Protein AF-A0A966UXC3-F1 (afdb_monomer_lite)

Structure (mmCIF, N/CA/C/O backbone):
data_AF-A0A966UXC3-F1
#
_entry.id   AF-A0A966UXC3-F1
#
loop_
_atom_site.group_PDB
_atom_site.id
_atom_site.type_symbol
_atom_site.label_atom_id
_atom_site.label_alt_id
_atom_site.label_comp_id
_atom_site.label_asym_id
_atom_site.label_entity_id
_atom_site.label_seq_id
_atom_site.pdbx_PDB_ins_code
_atom_site.Cartn_x
_atom_site.Cartn_y
_atom_site.Cartn_z
_atom_site.occupancy
_atom_site.B_iso_or_equiv
_atom_site.auth_seq_id
_atom_site.auth_comp_id
_atom_site.auth_asym_id
_atom_s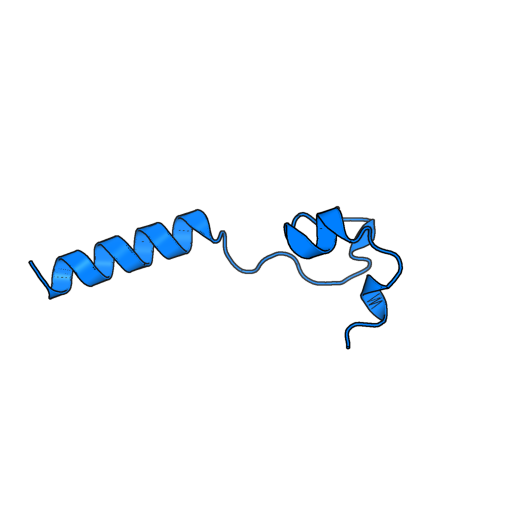ite.auth_atom_id
_atom_site.pdbx_PDB_model_num
ATOM 1 N N . TRP A 1 1 ? 14.216 -5.649 -1.279 1.00 93.81 1 TRP A N 1
ATOM 2 C CA . TRP A 1 1 ? 13.482 -6.808 -0.733 1.00 93.81 1 TRP A CA 1
ATOM 3 C C . TRP A 1 1 ? 12.486 -7.398 -1.721 1.00 93.81 1 TRP A C 1
ATOM 5 O O . TRP A 1 1 ? 12.337 -8.606 -1.695 1.00 93.81 1 TRP A O 1
ATOM 15 N N . LEU A 1 2 ? 11.872 -6.597 -2.603 1.00 95.00 2 LEU A N 1
ATOM 16 C CA . LEU A 1 2 ? 10.976 -7.071 -3.669 1.00 95.00 2 LEU A CA 1
ATOM 17 C C . LEU A 1 2 ? 11.645 -6.878 -5.047 1.00 95.00 2 LEU A C 1
ATOM 19 O O . LEU A 1 2 ? 11.505 -5.806 -5.640 1.00 95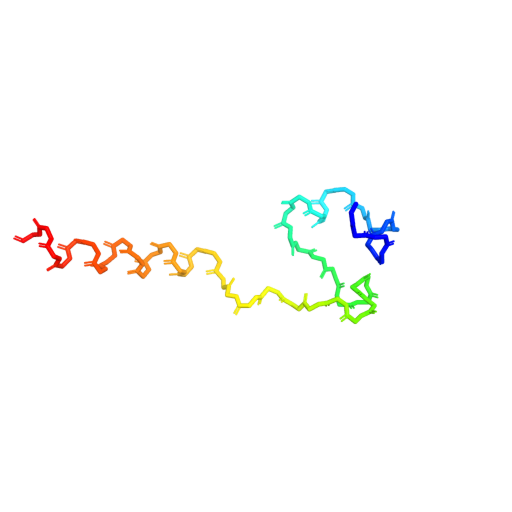.00 2 LEU A O 1
ATOM 23 N N . PRO A 1 3 ? 12.481 -7.824 -5.516 1.00 94.50 3 PRO A N 1
ATOM 24 C CA . PRO A 1 3 ? 13.197 -7.692 -6.790 1.00 94.50 3 PRO A CA 1
ATOM 25 C C . PRO A 1 3 ? 12.271 -7.644 -8.016 1.00 94.50 3 PRO A C 1
ATOM 27 O O . PRO A 1 3 ? 12.629 -7.047 -9.026 1.00 94.50 3 PRO A O 1
ATOM 30 N N . GLU A 1 4 ? 11.077 -8.223 -7.930 1.00 94.50 4 GLU A N 1
ATOM 31 C CA . GLU A 1 4 ? 10.059 -8.242 -8.981 1.00 94.50 4 GLU A CA 1
ATOM 32 C C . GLU A 1 4 ? 9.461 -6.863 -9.291 1.00 94.50 4 GLU A C 1
ATOM 34 O O . GLU A 1 4 ? 8.858 -6.691 -10.344 1.00 94.50 4 GLU A O 1
ATOM 39 N N . LEU A 1 5 ? 9.659 -5.879 -8.406 1.00 96.00 5 LEU A N 1
ATOM 40 C CA . LEU A 1 5 ? 9.239 -4.488 -8.589 1.00 96.00 5 LEU A CA 1
ATOM 41 C C . LEU A 1 5 ? 10.411 -3.540 -8.888 1.00 96.00 5 LEU A C 1
ATOM 43 O O . LEU A 1 5 ? 10.215 -2.330 -8.962 1.00 96.00 5 LEU A O 1
ATOM 47 N N . ALA A 1 6 ? 11.633 -4.054 -9.059 1.00 95.31 6 ALA A N 1
ATOM 48 C CA . ALA A 1 6 ? 12.828 -3.220 -9.212 1.00 95.31 6 ALA A CA 1
ATOM 49 C C . ALA A 1 6 ? 12.816 -2.327 -10.469 1.00 95.31 6 ALA A C 1
ATOM 51 O O . ALA A 1 6 ? 13.562 -1.352 -10.527 1.00 95.31 6 ALA A O 1
ATOM 52 N N . HIS A 1 7 ? 11.995 -2.656 -11.473 1.00 94.38 7 HIS A N 1
ATOM 53 C CA . HIS A 1 7 ? 11.819 -1.863 -12.694 1.00 94.38 7 HIS A CA 1
ATOM 54 C C . HIS A 1 7 ? 10.771 -0.751 -12.568 1.00 94.38 7 HIS A C 1
ATOM 56 O O . HIS A 1 7 ? 10.706 0.105 -13.447 1.00 94.38 7 HIS A O 1
ATOM 62 N N . VAL A 1 8 ? 9.948 -0.766 -11.517 1.00 96.00 8 VAL A N 1
ATOM 63 C CA . VAL A 1 8 ? 8.852 0.191 -11.332 1.00 96.00 8 VAL A CA 1
ATOM 64 C C . VAL A 1 8 ? 9.406 1.536 -10.865 1.00 96.00 8 VAL A C 1
ATOM 66 O O . VAL A 1 8 ? 10.353 1.601 -10.080 1.00 96.00 8 VAL A O 1
ATOM 69 N N . ASN A 1 9 ? 8.804 2.630 -11.334 1.00 96.00 9 ASN A N 1
ATOM 70 C CA . ASN A 1 9 ? 9.181 3.972 -10.910 1.00 96.00 9 ASN A CA 1
ATOM 71 C C . ASN A 1 9 ? 8.982 4.145 -9.393 1.00 96.00 9 ASN A C 1
ATOM 73 O O . ASN A 1 9 ? 7.929 3.820 -8.847 1.00 96.00 9 ASN A O 1
ATOM 77 N N . SER A 1 10 ? 9.977 4.721 -8.715 1.00 95.19 10 SER A N 1
ATOM 78 C CA . SER A 1 10 ? 9.925 4.990 -7.276 1.00 95.19 10 SER A CA 1
ATOM 79 C C . SER A 1 10 ? 8.701 5.805 -6.846 1.00 95.19 10 SER A C 1
ATOM 81 O O . SER A 1 10 ? 8.199 5.591 -5.747 1.00 95.19 10 SER A O 1
ATOM 83 N N . ALA A 1 11 ? 8.208 6.722 -7.684 1.00 96.00 11 ALA A N 1
ATOM 84 C CA . ALA A 1 11 ? 7.007 7.497 -7.383 1.00 96.00 11 ALA A CA 1
ATOM 85 C C . ALA A 1 11 ? 5.768 6.595 -7.249 1.00 96.00 11 ALA A C 1
ATOM 87 O O . ALA A 1 11 ? 5.035 6.718 -6.268 1.00 96.00 11 ALA A O 1
ATOM 88 N N . ASP A 1 12 ? 5.601 5.644 -8.170 1.00 94.56 12 ASP A N 1
ATOM 89 C CA . ASP A 1 12 ? 4.481 4.694 -8.182 1.00 94.56 12 ASP A CA 1
ATOM 90 C C . ASP A 1 12 ? 4.609 3.659 -7.054 1.00 94.56 12 ASP A C 1
ATOM 92 O O . ASP A 1 12 ? 3.617 3.227 -6.469 1.00 94.56 12 ASP A O 1
ATOM 96 N N . LEU A 1 13 ? 5.844 3.294 -6.690 1.00 94.12 13 LEU A N 1
ATOM 97 C CA . LEU A 1 13 ? 6.113 2.437 -5.532 1.00 94.12 13 LEU A CA 1
ATOM 98 C C . LEU A 1 13 ? 5.725 3.107 -4.209 1.00 94.12 13 LEU A C 1
ATOM 100 O O . LEU A 1 13 ? 5.207 2.443 -3.315 1.00 94.12 13 LEU A O 1
ATOM 104 N N . ILE A 1 14 ? 5.988 4.409 -4.073 1.00 93.69 14 ILE A N 1
ATOM 105 C CA . ILE A 1 14 ? 5.685 5.167 -2.853 1.00 93.69 14 ILE A CA 1
ATOM 106 C C . ILE A 1 14 ? 4.187 5.474 -2.753 1.00 93.69 14 ILE A C 1
ATOM 108 O O . ILE A 1 14 ? 3.634 5.415 -1.654 1.00 93.69 14 ILE A O 1
ATOM 112 N N . SER A 1 15 ? 3.521 5.793 -3.867 1.00 91.56 15 SER A N 1
ATOM 113 C CA . SER A 1 15 ? 2.069 6.014 -3.877 1.00 91.56 15 SER A CA 1
ATOM 114 C C . SER A 1 15 ? 1.278 4.713 -3.711 1.00 91.56 15 SER A C 1
ATOM 116 O O . SER A 1 15 ? 0.187 4.730 -3.143 1.00 91.56 15 SER A O 1
ATOM 118 N N . GLY A 1 16 ? 1.835 3.589 -4.175 1.00 89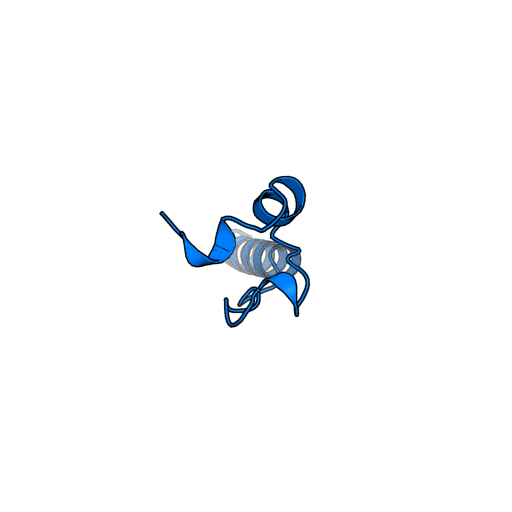.69 16 GLY A N 1
ATOM 119 C CA . GLY A 1 16 ? 1.138 2.308 -4.284 1.00 89.69 16 GLY A CA 1
ATOM 120 C C . GLY A 1 16 ? 0.276 2.192 -5.546 1.00 89.69 16 GLY A C 1
ATOM 121 O O . GLY A 1 16 ? -0.354 1.155 -5.758 1.00 89.69 16 GLY A O 1
ATOM 122 N N . ASP A 1 17 ? 0.277 3.217 -6.400 1.00 92.00 17 ASP A N 1
ATOM 123 C CA . ASP A 1 17 ? -0.505 3.280 -7.635 1.00 92.00 17 ASP A CA 1
ATOM 124 C C . A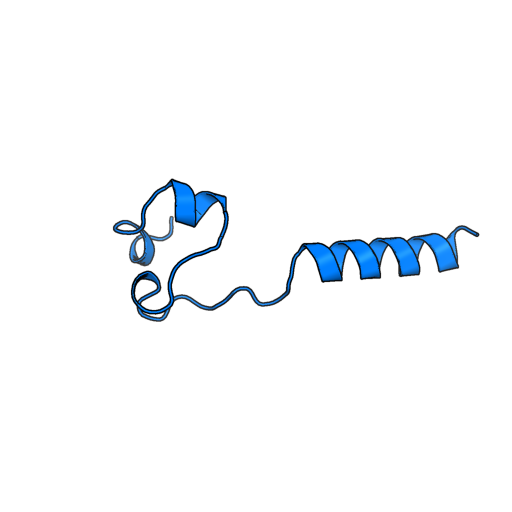SP A 1 17 ? 0.279 2.671 -8.807 1.00 92.00 17 ASP A C 1
ATOM 126 O O . ASP A 1 17 ? 0.603 3.327 -9.795 1.00 92.00 17 ASP A O 1
ATOM 130 N N . ILE A 1 18 ? 0.604 1.381 -8.697 1.00 94.19 18 ILE A N 1
ATOM 131 C CA . ILE A 1 18 ? 1.355 0.665 -9.733 1.00 94.19 18 ILE A CA 1
ATOM 132 C C . ILE A 1 18 ? 0.402 0.214 -10.845 1.00 94.19 18 ILE A C 1
ATOM 134 O O . ILE A 1 18 ? -0.527 -0.574 -10.620 1.00 94.19 18 ILE A O 1
ATOM 138 N N . ALA A 1 19 ? 0.669 0.664 -12.072 1.00 93.06 19 ALA A N 1
ATOM 139 C CA . ALA A 1 19 ? -0.122 0.295 -13.240 1.00 93.06 19 ALA A CA 1
ATOM 140 C C . ALA A 1 19 ? -0.205 -1.240 -13.422 1.00 93.06 19 ALA A C 1
ATOM 142 O O . ALA A 1 19 ? 0.778 -1.945 -13.176 1.00 93.06 19 ALA A O 1
ATOM 143 N N . PRO A 1 20 ? -1.338 -1.794 -13.905 1.00 92.00 20 PRO A N 1
ATOM 144 C CA . PRO A 1 20 ? -1.519 -3.245 -14.024 1.00 92.00 20 PRO A CA 1
ATOM 145 C C . PRO A 1 20 ? -0.431 -3.969 -14.823 1.00 92.00 20 PRO A C 1
ATOM 147 O O . PRO A 1 20 ? -0.012 -5.061 -14.444 1.00 92.00 20 PRO A O 1
ATOM 150 N N . LEU A 1 21 ? 0.061 -3.348 -15.899 1.00 92.44 21 LEU A N 1
ATOM 151 C CA . LEU A 1 21 ? 1.126 -3.914 -16.728 1.00 92.44 21 LEU A CA 1
ATOM 152 C C . LEU A 1 21 ? 2.482 -3.935 -16.001 1.00 92.44 21 LEU A C 1
ATOM 154 O O . LEU A 1 21 ? 3.236 -4.900 -16.121 1.00 92.44 21 LEU A O 1
ATOM 158 N N . GLU A 1 22 ? 2.762 -2.902 -15.205 1.00 92.62 22 GLU A N 1
ATOM 159 C CA . GLU A 1 22 ? 4.015 -2.753 -14.458 1.00 92.62 22 GLU A CA 1
ATOM 160 C C . GLU A 1 22 ? 4.105 -3.717 -13.274 1.00 92.62 22 GLU A C 1
ATOM 162 O O . GLU A 1 22 ? 5.201 -4.143 -12.914 1.00 92.62 22 GLU A O 1
ATOM 167 N N . ARG A 1 23 ? 2.962 -4.133 -12.716 1.00 92.19 23 ARG A N 1
ATOM 168 C CA . ARG A 1 23 ? 2.913 -5.099 -11.611 1.00 92.19 23 ARG A CA 1
ATOM 169 C C . ARG A 1 23 ? 3.404 -6.491 -11.992 1.00 92.19 23 ARG A C 1
ATOM 171 O O . ARG A 1 23 ? 3.898 -7.196 -11.123 1.00 92.19 23 ARG A O 1
ATOM 178 N N . ARG A 1 24 ? 3.261 -6.918 -13.254 1.00 92.88 24 ARG A N 1
ATOM 179 C CA . ARG A 1 24 ? 3.726 -8.236 -13.750 1.00 92.88 24 ARG A CA 1
ATOM 180 C C . ARG A 1 24 ? 3.348 -9.423 -12.842 1.00 92.88 24 ARG A C 1
ATOM 182 O O . ARG A 1 24 ? 4.139 -10.338 -12.639 1.00 92.88 24 ARG A O 1
ATOM 189 N N . GLY A 1 25 ? 2.131 -9.405 -12.295 1.00 91.00 25 GLY A N 1
ATOM 190 C CA . GLY A 1 25 ? 1.638 -10.429 -11.365 1.00 91.00 25 GLY A CA 1
ATOM 191 C C . GLY A 1 25 ? 1.760 -10.068 -9.880 1.00 91.00 25 GLY A C 1
ATOM 192 O O . GLY A 1 25 ? 1.201 -10.780 -9.051 1.00 91.00 25 GLY A O 1
ATOM 193 N N . TYR A 1 26 ? 2.403 -8.947 -9.534 1.00 94.88 26 TYR A N 1
ATOM 194 C CA . TYR A 1 26 ? 2.322 -8.369 -8.194 1.00 94.88 26 TYR A CA 1
ATOM 195 C C . TYR A 1 26 ? 0.863 -7.981 -7.877 1.00 94.88 26 TYR A C 1
ATOM 197 O O . TYR A 1 26 ? 0.171 -7.405 -8.735 1.00 94.88 26 TYR A O 1
ATOM 205 N N . PRO A 1 27 ? 0.355 -8.318 -6.679 1.00 93.38 27 PRO A N 1
ATOM 206 C CA . PRO A 1 27 ? -1.052 -8.141 -6.349 1.00 93.38 27 PRO A CA 1
ATOM 207 C C . PRO A 1 27 ? -1.485 -6.673 -6.378 1.00 93.38 27 PRO A C 1
ATOM 209 O O . PRO A 1 27 ? -0.687 -5.751 -6.210 1.00 93.38 27 PRO A O 1
ATOM 212 N N . GLU A 1 28 ? -2.782 -6.467 -6.600 1.00 92.19 28 GLU A N 1
ATOM 213 C CA . GLU A 1 28 ? -3.413 -5.169 -6.363 1.00 92.19 28 GLU A CA 1
ATOM 214 C C . GLU A 1 28 ? -3.455 -4.861 -4.870 1.00 92.19 28 GLU A C 1
ATOM 216 O O . GLU A 1 28 ? -3.296 -5.741 -4.018 1.00 92.19 28 GLU A O 1
ATOM 221 N N . THR A 1 29 ? -3.690 -3.592 -4.550 1.00 90.94 29 THR A N 1
ATOM 222 C CA . THR A 1 29 ? -3.985 -3.202 -3.178 1.00 90.94 29 THR A CA 1
ATOM 223 C C . THR A 1 29 ? -5.213 -3.974 -2.697 1.00 90.94 29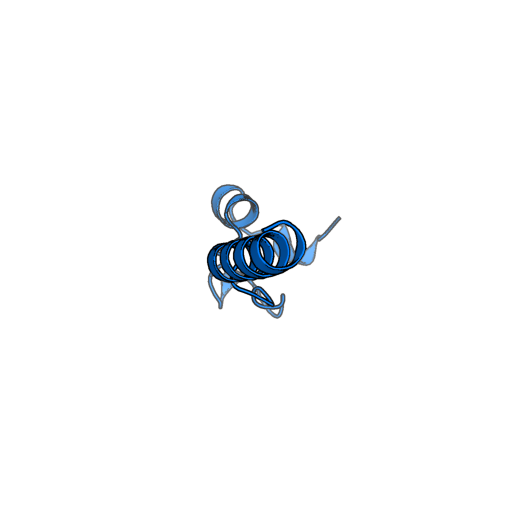 THR A C 1
ATOM 225 O O . THR A 1 29 ? -6.262 -3.975 -3.332 1.00 90.94 29 THR A O 1
ATOM 228 N N . ILE A 1 30 ? -5.065 -4.669 -1.568 1.00 91.56 30 ILE A N 1
ATOM 229 C CA . ILE A 1 30 ? -6.132 -5.511 -1.005 1.00 91.56 30 ILE A CA 1
ATOM 230 C C . ILE A 1 30 ? -7.330 -4.643 -0.601 1.00 91.56 30 ILE A C 1
ATOM 232 O O . ILE A 1 30 ? -8.478 -5.061 -0.695 1.00 91.56 30 ILE A O 1
ATOM 236 N N . GLU A 1 31 ? -7.054 -3.421 -0.150 1.00 90.50 31 GLU A N 1
ATOM 237 C CA . GLU A 1 31 ? -8.047 -2.498 0.368 1.00 90.50 31 GLU A CA 1
ATOM 238 C C . GLU A 1 31 ? -7.691 -1.057 0.016 1.00 90.50 31 GLU A C 1
ATOM 240 O O . GLU A 1 31 ? -6.520 -0.662 0.005 1.00 90.50 31 GLU A O 1
ATOM 245 N N . ASN A 1 32 ? -8.713 -0.223 -0.178 1.00 91.31 32 ASN A N 1
ATOM 246 C CA . ASN A 1 32 ? -8.498 1.208 -0.312 1.00 91.31 32 ASN A CA 1
ATOM 247 C C . ASN A 1 32 ? -8.188 1.828 1.061 1.00 91.31 32 ASN A C 1
ATOM 249 O O . ASN A 1 32 ? -9.038 1.857 1.956 1.00 91.31 32 ASN A O 1
ATOM 253 N N . HIS A 1 33 ? -6.988 2.394 1.212 1.00 91.88 33 HIS A N 1
ATOM 254 C CA . HIS A 1 33 ? -6.524 2.947 2.487 1.00 91.88 33 HIS A CA 1
ATOM 255 C C . HIS A 1 33 ? -7.463 4.021 3.068 1.00 91.88 33 HIS A C 1
ATOM 257 O O . HIS A 1 33 ? -7.715 4.047 4.273 1.00 91.88 33 HIS A O 1
ATOM 263 N N . LYS A 1 34 ? -8.042 4.886 2.224 1.00 92.19 34 LYS A N 1
ATOM 264 C CA . LYS A 1 34 ? -8.963 5.944 2.673 1.00 92.19 34 LYS A CA 1
ATOM 265 C C . LYS A 1 34 ? -10.262 5.357 3.224 1.00 92.19 34 LYS A C 1
ATOM 267 O O . LYS A 1 34 ? -10.753 5.822 4.253 1.00 92.19 34 LYS A O 1
ATOM 272 N N . GLN A 1 35 ? -10.796 4.329 2.567 1.00 95.56 35 GLN A N 1
ATOM 273 C CA . GLN A 1 35 ? -12.004 3.636 3.020 1.00 95.56 35 GLN A CA 1
ATOM 274 C C . GLN A 1 35 ? -11.756 2.888 4.334 1.00 95.56 35 GLN A C 1
ATOM 276 O O . GLN A 1 35 ? -12.538 3.037 5.273 1.00 95.56 35 GLN A O 1
ATOM 281 N N . GLN A 1 36 ? -10.638 2.165 4.447 1.00 96.69 36 GLN A N 1
ATOM 282 C CA . GLN A 1 36 ? -10.281 1.459 5.681 1.00 96.69 36 GLN A CA 1
ATOM 283 C C . GLN A 1 36 ? -10.041 2.415 6.849 1.00 96.69 36 GLN A C 1
ATOM 285 O O . GLN A 1 36 ? -10.531 2.177 7.952 1.00 96.69 36 GLN A O 1
ATOM 290 N N . GLN A 1 37 ? -9.373 3.547 6.611 1.00 97.12 37 GLN A N 1
ATOM 291 C CA . GLN A 1 37 ? -9.191 4.563 7.643 1.00 97.12 37 GLN A CA 1
ATOM 292 C C . GLN A 1 37 ? -10.535 5.137 8.118 1.00 97.12 37 GLN A C 1
ATOM 294 O O . GLN A 1 37 ? -10.738 5.309 9.322 1.00 97.12 37 GLN A O 1
ATOM 299 N N . ALA A 1 38 ? -11.460 5.434 7.199 1.00 97.19 38 ALA A N 1
ATOM 300 C CA . ALA A 1 38 ? -12.791 5.927 7.548 1.00 97.19 38 ALA A CA 1
ATOM 301 C C . ALA A 1 38 ? -13.585 4.888 8.355 1.00 97.19 38 ALA A C 1
ATOM 303 O O . ALA A 1 38 ? -14.145 5.222 9.401 1.00 97.19 38 ALA A O 1
ATOM 304 N N . ARG A 1 39 ? -13.562 3.621 7.922 1.00 97.06 39 ARG A N 1
ATOM 305 C CA . ARG A 1 39 ? -14.195 2.501 8.629 1.00 97.06 39 ARG A CA 1
ATOM 306 C C . ARG A 1 39 ? -13.643 2.353 10.043 1.00 97.06 39 ARG A C 1
ATOM 308 O O . ARG A 1 39 ? -14.416 2.263 10.992 1.00 97.06 39 ARG A O 1
ATOM 315 N N . PHE A 1 40 ? -12.321 2.379 10.191 1.00 97.00 40 PHE A N 1
ATOM 316 C CA . PHE A 1 40 ? -11.672 2.302 11.495 1.00 97.00 40 PHE A CA 1
ATOM 317 C C . PHE A 1 40 ? -12.106 3.451 12.412 1.00 97.00 40 PHE A C 1
ATOM 319 O O . PHE A 1 40 ? -12.504 3.212 13.549 1.00 97.00 40 PHE A O 1
ATOM 326 N N . LYS A 1 41 ? -12.084 4.695 11.914 1.00 97.12 41 LYS A N 1
ATOM 327 C CA . LYS A 1 41 ? -12.495 5.877 12.689 1.00 97.12 41 LYS A CA 1
ATOM 328 C C . LYS A 1 41 ? -13.947 5.779 13.157 1.00 97.12 41 LYS A C 1
ATOM 330 O O . LYS A 1 41 ? -14.223 6.106 14.306 1.00 97.12 41 LYS A O 1
ATOM 335 N N . ALA A 1 42 ? -14.849 5.301 12.300 1.00 97.06 42 ALA A N 1
ATOM 336 C CA . ALA A 1 42 ? -16.252 5.100 12.653 1.00 97.06 42 ALA A CA 1
ATOM 337 C C . ALA A 1 42 ? -16.422 4.039 13.753 1.00 97.06 42 ALA A C 1
ATOM 339 O O . ALA A 1 42 ? -17.099 4.291 14.748 1.00 97.06 42 ALA A O 1
ATOM 340 N N . LEU A 1 43 ? -15.753 2.888 13.617 1.00 97.38 43 LEU A N 1
ATOM 341 C CA . LEU A 1 43 ? -15.772 1.830 14.632 1.00 97.38 43 LEU A CA 1
ATOM 342 C C . LEU A 1 43 ? -15.211 2.326 15.968 1.00 97.38 43 LEU A C 1
ATOM 344 O O . LEU A 1 43 ? -15.819 2.119 17.013 1.00 97.38 43 LEU A O 1
ATOM 348 N N . TYR A 1 44 ? -14.089 3.042 15.942 1.00 97.44 44 TYR A N 1
ATOM 349 C CA . TYR A 1 44 ? -13.499 3.602 17.1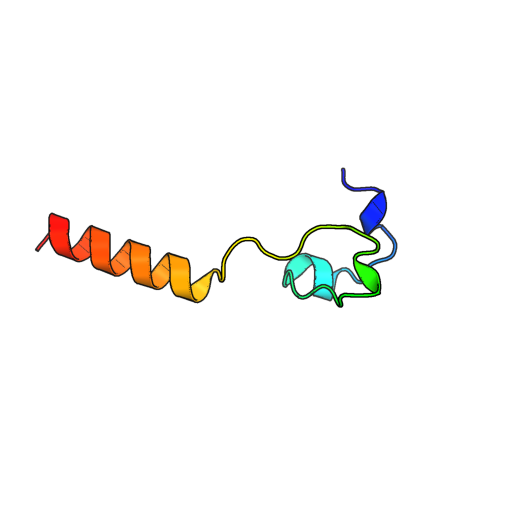53 1.00 97.44 44 TYR A CA 1
ATOM 350 C C . TYR A 1 44 ? -14.426 4.621 17.830 1.00 97.44 44 TYR A C 1
ATOM 352 O O . TYR A 1 44 ? -14.618 4.560 19.043 1.00 97.44 44 TYR A O 1
ATOM 360 N N . ALA A 1 45 ? -15.047 5.517 17.054 1.00 97.06 45 ALA A N 1
ATOM 361 C CA . ALA A 1 45 ? -16.017 6.477 17.573 1.00 97.06 45 ALA A CA 1
ATOM 362 C C . ALA A 1 45 ? -17.229 5.782 18.213 1.00 97.06 45 ALA A C 1
ATOM 364 O O . ALA A 1 45 ? -17.671 6.218 19.266 1.00 97.06 45 ALA A O 1
ATOM 365 N N . SER A 1 46 ? -17.708 4.669 17.645 1.00 95.69 46 SER A N 1
ATOM 366 C CA . SER A 1 46 ? -18.831 3.904 18.217 1.00 95.69 46 SER A CA 1
ATOM 367 C C . SER A 1 46 ? -18.525 3.195 19.540 1.00 95.69 46 SER A C 1
ATOM 369 O O . SER A 1 46 ? -19.451 2.792 20.232 1.00 95.69 46 SER A O 1
ATOM 371 N N . ILE A 1 47 ? -17.244 3.018 19.885 1.00 95.31 47 ILE A N 1
ATOM 372 C CA . ILE A 1 47 ? -16.817 2.400 21.152 1.00 95.31 47 ILE A CA 1
ATOM 373 C C . ILE A 1 47 ? -16.504 3.473 22.206 1.00 95.31 47 ILE A C 1
ATOM 375 O O . ILE A 1 47 ? -16.622 3.219 23.402 1.00 95.31 47 ILE A O 1
ATOM 379 N N . LYS A 1 48 ? -16.046 4.655 21.775 1.00 82.81 48 LYS A N 1
ATOM 380 C CA . LYS A 1 48 ? -15.608 5.749 22.657 1.00 82.81 48 LYS A CA 1
ATOM 381 C C . LYS A 1 48 ? -16.652 6.842 22.904 1.00 82.81 48 LYS A C 1
ATOM 383 O O . LYS A 1 48 ? -16.416 7.647 23.804 1.00 82.81 48 LYS A O 1
ATOM 388 N N . GLY A 1 49 ? -17.705 6.921 22.091 1.00 58.94 49 GLY A N 1
ATOM 389 C CA . GLY A 1 49 ? -18.839 7.837 22.269 1.00 58.94 49 GLY A CA 1
ATOM 390 C C . GLY A 1 49 ? -19.914 7.231 23.151 1.00 58.94 49 GLY A C 1
ATOM 391 O O . GLY A 1 49 ? -20.481 8.000 23.954 1.00 58.94 49 GLY A O 1
#

Secondary structure (DSSP, 8-state):
--GGGTTS-HHHHHH----HHHHTTPPPPSS-HHHHHHHHHHHHHHHH-

Sequence (49 aa):
WLPELAHVNSADLISGDIAPLERRGYPETIENHKQQQARFKALYASIKG

Foldseek 3Di:
DCPLQVPPDPVCVVVVVQDPVSCVPPDHDPDDPVVVVVVVVVVVVVVVD

Radius of gyration: 15.52 Å; chains: 1; bounding box: 32×18×39 Å

pLDDT: mean 93.28, std 5.63, range [58.94, 97.44]